Protein AF-A0A699SH62-F1 (afdb_monomer)

Radius of gyration: 22.01 Å; Cα contacts (8 Å, |Δi|>4): 36; chains: 1; bounding box: 72×31×36 Å

Organism: Tanacetum cinerariifolium (NCBI:txid118510)

Sequence (86 aa):
EDPYHLLDYDEEEDPEMDTEERIMPPKPMSEARMREIIRDHECKEKDRVKFAMATLRGRALTWSNRRTKSTGIEAANNTPWSEVKK

Structure (mmCIF, N/CA/C/O backbone):
data_AF-A0A699SH62-F1
#
_entry.id   AF-A0A699SH62-F1
#
loop_
_atom_site.group_PDB
_atom_site.id
_atom_site.type_symbol
_atom_site.label_atom_id
_atom_site.label_alt_id
_atom_site.label_comp_id
_atom_site.label_asym_id
_atom_site.label_entity_id
_atom_site.label_seq_id
_atom_site.pdbx_PDB_ins_code
_atom_site.Cartn_x
_atom_site.Cartn_y
_atom_site.Cartn_z
_atom_site.occupancy
_atom_site.B_iso_or_equiv
_atom_site.auth_seq_id
_atom_site.auth_comp_id
_atom_site.auth_asym_id
_atom_site.auth_atom_id
_atom_site.pdbx_PDB_model_num
ATOM 1 N N . GLU A 1 1 ? 60.864 -6.625 -14.341 1.00 54.19 1 GLU A N 1
ATOM 2 C CA . GLU A 1 1 ? 59.851 -6.030 -13.455 1.00 54.19 1 GLU A CA 1
ATOM 3 C C . GLU A 1 1 ? 59.440 -4.695 -14.039 1.00 54.19 1 GLU A C 1
ATOM 5 O O . GLU A 1 1 ? 60.143 -3.708 -13.887 1.00 54.19 1 GLU A O 1
ATOM 10 N N . ASP A 1 2 ? 58.343 -4.721 -14.782 1.00 45.22 2 ASP A N 1
ATOM 11 C CA . ASP A 1 2 ? 57.445 -3.590 -14.978 1.00 45.22 2 ASP A CA 1
ATOM 12 C C . ASP A 1 2 ? 56.056 -4.181 -14.665 1.00 45.22 2 ASP A C 1
ATOM 14 O O . ASP A 1 2 ? 55.657 -5.131 -15.347 1.00 45.22 2 ASP A O 1
ATOM 18 N N . PRO A 1 3 ? 55.389 -3.797 -13.560 1.00 54.44 3 PRO A N 1
ATOM 19 C CA . PRO A 1 3 ? 54.224 -4.520 -13.059 1.00 54.44 3 PRO A CA 1
ATOM 20 C C . PRO A 1 3 ? 52.910 -4.094 -13.722 1.00 54.44 3 PRO A C 1
ATOM 22 O O . PRO A 1 3 ? 51.860 -4.613 -13.353 1.00 54.44 3 PRO A O 1
ATOM 25 N N . TYR A 1 4 ? 52.950 -3.184 -14.697 1.00 57.12 4 TYR A N 1
ATOM 26 C CA . TYR A 1 4 ? 51.767 -2.702 -15.405 1.00 57.12 4 TYR A CA 1
ATOM 27 C C . TYR A 1 4 ? 51.847 -3.062 -16.885 1.00 57.12 4 TYR A C 1
ATOM 29 O O . TYR A 1 4 ? 51.703 -2.213 -17.763 1.00 57.12 4 TYR A O 1
ATOM 37 N N . HIS A 1 5 ? 52.038 -4.350 -17.175 1.00 57.84 5 HIS A N 1
ATOM 38 C CA . HIS A 1 5 ? 51.527 -4.871 -18.433 1.00 57.84 5 HIS A CA 1
ATOM 39 C C . HIS A 1 5 ? 50.009 -4.731 -18.379 1.00 57.84 5 HIS A C 1
ATOM 41 O O . HIS A 1 5 ? 49.322 -5.510 -17.720 1.00 57.84 5 HIS A O 1
ATOM 47 N N . LEU A 1 6 ? 49.541 -3.658 -19.017 1.00 63.22 6 LEU A N 1
ATOM 48 C CA . LEU A 1 6 ? 48.187 -3.458 -19.492 1.00 63.22 6 LEU A CA 1
ATOM 49 C C . LEU A 1 6 ? 47.777 -4.766 -20.169 1.00 63.22 6 LEU A C 1
ATOM 51 O O . LEU A 1 6 ? 48.167 -5.030 -21.302 1.00 63.22 6 LEU A O 1
ATOM 55 N N . LEU A 1 7 ? 47.105 -5.639 -19.418 1.00 52.97 7 LEU A N 1
ATOM 56 C CA . LEU A 1 7 ? 46.344 -6.701 -20.035 1.00 52.97 7 LEU A CA 1
ATOM 57 C C . LEU A 1 7 ? 45.339 -5.956 -20.889 1.00 52.97 7 LEU A C 1
ATOM 59 O O . LEU A 1 7 ? 44.602 -5.114 -20.367 1.00 52.97 7 LEU A O 1
ATOM 63 N N . ASP A 1 8 ? 45.403 -6.214 -22.186 1.00 51.75 8 ASP A N 1
ATOM 64 C CA . ASP A 1 8 ? 44.346 -5.903 -23.121 1.00 51.75 8 ASP A CA 1
ATOM 65 C C . ASP A 1 8 ? 43.099 -6.584 -22.550 1.00 51.75 8 ASP A C 1
ATOM 67 O O . ASP A 1 8 ? 42.847 -7.766 -22.783 1.00 51.75 8 ASP A O 1
ATOM 71 N N . TYR A 1 9 ? 42.387 -5.876 -21.671 1.00 49.72 9 TYR A N 1
ATOM 72 C CA . TYR A 1 9 ? 41.002 -6.178 -21.399 1.00 49.72 9 TYR A CA 1
ATOM 73 C C . TYR A 1 9 ? 40.362 -5.945 -22.752 1.00 49.72 9 TYR A C 1
ATOM 75 O O . TYR A 1 9 ? 40.089 -4.807 -23.136 1.00 49.72 9 TYR A O 1
ATOM 83 N N . ASP A 1 10 ? 40.226 -7.034 -23.506 1.00 54.81 10 ASP A N 1
ATOM 84 C CA . ASP A 1 10 ? 39.150 -7.129 -24.462 1.00 54.81 10 ASP A CA 1
ATOM 85 C C . ASP A 1 10 ? 37.931 -6.635 -23.692 1.00 54.81 10 ASP A C 1
ATOM 87 O O . ASP A 1 10 ? 37.679 -7.063 -22.558 1.00 54.81 10 ASP A O 1
ATOM 91 N N . GLU A 1 11 ? 37.252 -5.654 -24.260 1.00 54.16 11 GLU A N 1
ATOM 92 C CA . GLU A 1 11 ? 35.968 -5.158 -23.794 1.00 54.16 11 GLU A CA 1
ATOM 93 C C . GLU A 1 11 ? 34.929 -6.266 -24.046 1.00 54.16 11 GLU A C 1
ATOM 95 O O . GLU A 1 11 ? 33.905 -6.069 -24.686 1.00 54.16 11 GLU A O 1
ATOM 100 N N . GLU A 1 12 ? 35.215 -7.483 -23.575 1.00 58.91 12 GLU A N 1
ATOM 101 C CA . GLU A 1 12 ? 34.236 -8.489 -23.228 1.00 58.91 12 GLU A CA 1
ATOM 102 C C . GLU A 1 12 ? 33.506 -7.898 -22.026 1.00 58.91 12 GLU A C 1
ATOM 104 O O . GLU A 1 12 ? 33.846 -8.150 -20.868 1.00 58.91 12 GLU A O 1
ATOM 109 N N . GLU A 1 13 ? 32.593 -6.978 -22.363 1.00 56.75 13 GLU A N 1
ATOM 110 C CA . GLU A 1 13 ? 31.352 -6.673 -21.669 1.00 56.75 13 GLU A CA 1
ATOM 111 C C . GLU A 1 13 ? 31.154 -7.685 -20.546 1.00 56.75 13 GLU A C 1
ATOM 113 O O . GLU A 1 13 ? 30.892 -8.860 -20.822 1.00 56.75 13 GLU A O 1
ATOM 118 N N . ASP A 1 14 ? 31.357 -7.235 -19.298 1.00 53.06 14 ASP A N 1
ATOM 119 C CA . ASP A 1 14 ? 30.930 -7.958 -18.098 1.00 53.06 14 ASP A CA 1
ATOM 120 C C . ASP A 1 14 ? 29.578 -8.567 -18.448 1.00 53.06 14 ASP A C 1
ATOM 122 O O . ASP A 1 14 ? 28.665 -7.778 -18.710 1.00 53.06 14 ASP A O 1
ATOM 126 N N . PRO A 1 15 ? 29.472 -9.902 -18.627 1.00 54.28 15 PRO A N 1
ATOM 127 C CA . PRO A 1 15 ? 28.302 -10.482 -19.252 1.00 54.28 15 PRO A CA 1
ATOM 128 C C . PRO A 1 15 ? 27.162 -10.045 -18.375 1.00 54.28 15 PRO A C 1
ATOM 130 O O . PRO A 1 15 ? 27.150 -10.508 -17.235 1.00 54.28 15 PRO A O 1
ATOM 133 N N . GLU A 1 16 ? 26.325 -9.109 -18.863 1.00 53.91 16 GLU A N 1
ATOM 134 C CA . GLU A 1 16 ? 25.333 -8.408 -18.053 1.00 53.91 16 GLU A CA 1
ATOM 135 C C . GLU A 1 16 ? 24.670 -9.486 -17.223 1.00 53.91 16 GLU A C 1
ATOM 137 O O . GLU A 1 16 ? 23.922 -10.320 -17.744 1.00 53.91 16 GLU A O 1
ATOM 142 N N . MET A 1 17 ? 25.075 -9.582 -15.954 1.00 50.56 17 MET A N 1
ATOM 143 C CA . MET A 1 17 ? 24.556 -10.618 -15.094 1.00 50.56 17 MET A CA 1
ATOM 144 C C . MET A 1 17 ? 23.161 -10.112 -14.863 1.00 50.56 17 MET A C 1
ATOM 146 O O . MET A 1 17 ? 22.966 -9.205 -14.053 1.00 50.56 17 MET A O 1
ATOM 150 N N . ASP A 1 18 ? 22.239 -10.632 -15.667 1.00 50.34 18 ASP A N 1
ATOM 151 C CA . ASP A 1 18 ? 20.842 -10.278 -15.692 1.00 50.34 18 ASP A CA 1
ATOM 152 C C . ASP A 1 18 ? 20.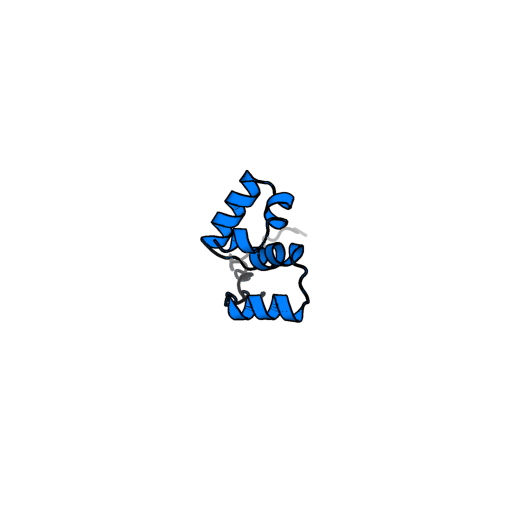286 -10.634 -14.315 1.00 50.34 18 ASP A C 1
ATOM 154 O O . ASP A 1 18 ? 19.811 -11.734 -14.012 1.00 50.34 18 ASP A O 1
ATOM 158 N N . THR A 1 19 ? 20.470 -9.693 -13.395 1.00 53.72 19 THR A N 1
ATOM 159 C CA . THR A 1 19 ? 19.994 -9.780 -12.022 1.00 53.72 19 THR A CA 1
ATOM 160 C C . THR A 1 19 ? 18.468 -9.804 -12.004 1.00 53.72 19 THR A C 1
ATOM 162 O O . THR A 1 19 ? 17.884 -10.104 -10.960 1.00 53.72 19 THR A O 1
ATOM 165 N N . GLU A 1 20 ? 17.825 -9.572 -13.155 1.00 52.00 20 GLU A N 1
ATOM 166 C CA . GLU A 1 20 ? 16.399 -9.733 -13.368 1.00 52.00 20 GLU A CA 1
ATOM 167 C C . GLU A 1 20 ? 15.965 -11.212 -13.453 1.00 52.00 20 GLU A C 1
ATOM 169 O O . GLU A 1 20 ? 14.809 -11.504 -13.135 1.00 52.00 20 GLU A O 1
ATOM 174 N N . GLU A 1 21 ? 16.861 -12.169 -13.757 1.00 54.41 21 GLU A N 1
ATOM 175 C CA . GLU A 1 21 ? 16.468 -13.578 -13.960 1.00 54.41 21 GLU A CA 1
ATOM 176 C C . GLU A 1 21 ? 16.790 -14.541 -12.800 1.00 54.41 21 GLU A C 1
ATOM 178 O O . GLU A 1 21 ? 16.172 -15.605 -12.684 1.00 54.41 21 GLU A O 1
ATOM 183 N N . ARG A 1 22 ? 17.704 -14.203 -11.876 1.00 50.12 22 ARG A N 1
ATOM 184 C CA . ARG A 1 22 ? 18.072 -15.138 -10.782 1.00 50.12 22 ARG A CA 1
ATOM 185 C C . ARG A 1 22 ? 17.138 -15.089 -9.573 1.00 50.12 22 ARG A C 1
ATOM 187 O O . ARG A 1 22 ? 17.085 -16.036 -8.786 1.00 50.12 22 ARG A O 1
ATOM 194 N N . ILE A 1 23 ? 16.360 -14.021 -9.439 1.00 60.09 23 ILE A N 1
ATOM 195 C CA . ILE A 1 23 ? 15.213 -13.985 -8.537 1.00 60.09 23 ILE A CA 1
ATOM 196 C C . ILE A 1 23 ? 13.996 -14.094 -9.431 1.00 60.09 23 ILE A C 1
ATOM 198 O O . ILE A 1 23 ? 13.488 -13.075 -9.885 1.00 60.09 23 ILE A O 1
ATOM 202 N N . MET A 1 24 ? 13.558 -15.334 -9.686 1.00 43.91 24 MET A N 1
ATOM 203 C CA . MET A 1 24 ? 12.321 -15.648 -10.404 1.00 43.91 24 MET A CA 1
ATOM 204 C C . MET A 1 24 ? 11.292 -14.544 -10.127 1.00 43.91 24 MET A C 1
ATOM 206 O 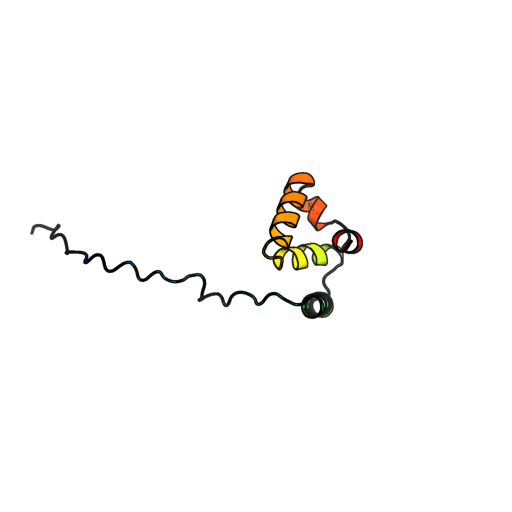O . MET A 1 24 ? 10.851 -14.435 -8.973 1.00 43.91 24 MET A O 1
ATOM 210 N N . PRO A 1 25 ? 10.952 -13.689 -11.115 1.00 52.31 25 PRO A N 1
ATOM 211 C CA . PRO A 1 25 ? 10.144 -12.514 -10.849 1.00 52.31 25 PRO A CA 1
ATOM 212 C C . PRO A 1 25 ? 8.861 -13.020 -10.202 1.00 52.31 25 PRO A C 1
ATOM 214 O O . PRO A 1 25 ? 8.215 -13.906 -10.778 1.00 52.31 25 PRO A O 1
ATOM 217 N N . PRO A 1 26 ? 8.490 -12.558 -8.989 1.00 55.66 26 PRO A N 1
ATOM 218 C CA . PRO A 1 26 ? 7.327 -13.109 -8.318 1.00 55.66 26 PRO A CA 1
ATOM 219 C C . PRO A 1 26 ? 6.132 -12.884 -9.235 1.00 55.66 26 PRO A C 1
ATOM 221 O O . PRO A 1 26 ? 5.755 -11.733 -9.479 1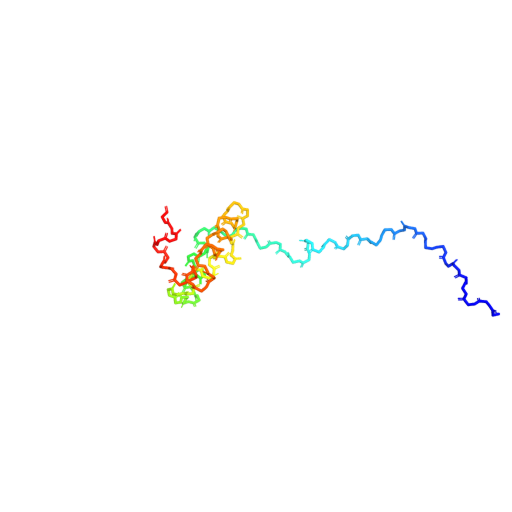.00 55.66 26 PRO A O 1
ATOM 224 N N . LYS A 1 27 ? 5.608 -13.976 -9.812 1.00 56.78 27 LYS A N 1
ATOM 225 C CA . LYS A 1 27 ? 4.478 -13.943 -10.745 1.00 56.78 27 LYS A CA 1
ATOM 226 C C . LYS A 1 27 ? 3.402 -13.048 -10.125 1.00 56.78 27 LYS A C 1
ATOM 228 O O . LYS A 1 27 ? 3.166 -13.191 -8.920 1.00 56.78 27 LYS A O 1
ATOM 233 N N . PRO A 1 28 ? 2.781 -12.122 -10.881 1.00 55.66 28 PRO A N 1
ATOM 234 C CA . PRO A 1 28 ? 1.746 -11.264 -10.322 1.00 55.66 28 PRO A CA 1
ATOM 235 C C . PRO A 1 28 ? 0.686 -12.163 -9.691 1.00 55.66 28 PRO A C 1
ATOM 237 O O . PRO A 1 28 ? 0.062 -12.982 -10.368 1.00 55.66 28 PRO A O 1
ATOM 240 N N . MET A 1 29 ? 0.557 -12.084 -8.368 1.00 66.31 29 MET A N 1
ATOM 241 C CA . MET A 1 29 ? -0.396 -12.923 -7.665 1.00 66.31 29 MET A CA 1
ATOM 242 C C . MET A 1 29 ? -1.798 -12.435 -7.970 1.00 66.31 29 MET A C 1
ATOM 244 O O . MET A 1 29 ? -2.102 -11.250 -7.843 1.00 66.31 29 MET A O 1
ATOM 248 N N . SER A 1 30 ? -2.658 -13.370 -8.361 1.00 72.00 30 SER A N 1
ATOM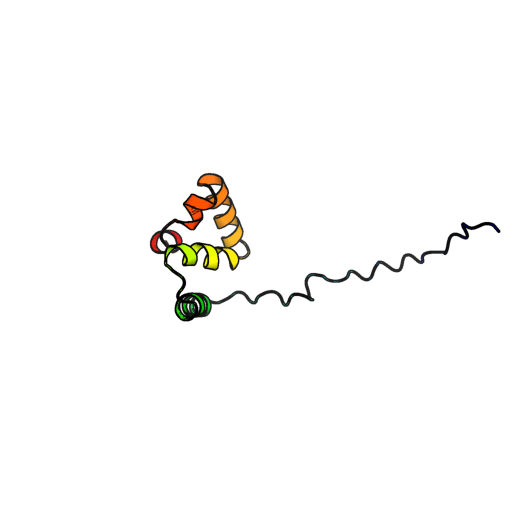 249 C CA . SER A 1 30 ? -4.082 -13.103 -8.492 1.00 72.00 30 SER A CA 1
ATOM 250 C C . SER A 1 30 ? -4.678 -12.714 -7.137 1.00 72.00 30 SER A C 1
ATOM 252 O O . SER A 1 30 ? -4.188 -13.115 -6.078 1.00 72.00 30 SER A O 1
ATOM 254 N N . GLU A 1 31 ? -5.782 -11.967 -7.154 1.00 71.19 31 GLU A N 1
ATOM 255 C CA . GLU A 1 31 ? -6.512 -11.601 -5.934 1.00 71.19 31 GLU A CA 1
ATOM 256 C C . GLU A 1 31 ? -6.887 -12.841 -5.100 1.00 71.19 31 GLU A C 1
ATOM 258 O O . GLU A 1 31 ? -6.813 -12.822 -3.872 1.00 71.19 31 GLU A O 1
ATOM 263 N N . ALA A 1 32 ? -7.229 -13.947 -5.768 1.00 73.62 32 ALA A N 1
ATOM 264 C CA . ALA A 1 32 ? -7.518 -15.224 -5.124 1.00 73.62 32 ALA A CA 1
ATOM 265 C C . ALA A 1 32 ? -6.312 -15.756 -4.330 1.00 73.62 32 ALA A C 1
ATOM 267 O O . ALA A 1 32 ? -6.474 -16.131 -3.170 1.00 73.62 32 ALA A O 1
ATOM 268 N N . ARG A 1 33 ? -5.109 -15.703 -4.918 1.00 73.88 33 ARG A N 1
ATOM 269 C CA . ARG A 1 33 ? -3.850 -16.121 -4.277 1.00 73.88 33 ARG A CA 1
ATOM 270 C C . ARG A 1 33 ? -3.470 -15.207 -3.117 1.00 73.88 33 ARG A C 1
ATOM 272 O O . ARG A 1 33 ? -3.028 -15.682 -2.080 1.00 73.88 33 ARG A O 1
ATOM 279 N N . MET A 1 34 ? -3.701 -13.903 -3.250 1.00 75.19 34 MET A N 1
ATOM 280 C CA . MET A 1 34 ? -3.478 -12.954 -2.158 1.00 75.19 34 MET A CA 1
ATOM 281 C C . MET A 1 34 ? -4.419 -13.228 -0.976 1.00 75.19 34 MET A C 1
ATOM 283 O O . MET A 1 34 ? -3.990 -13.222 0.175 1.00 75.19 34 MET A O 1
ATOM 287 N N . ARG A 1 35 ? -5.699 -13.513 -1.247 1.00 75.38 35 ARG A N 1
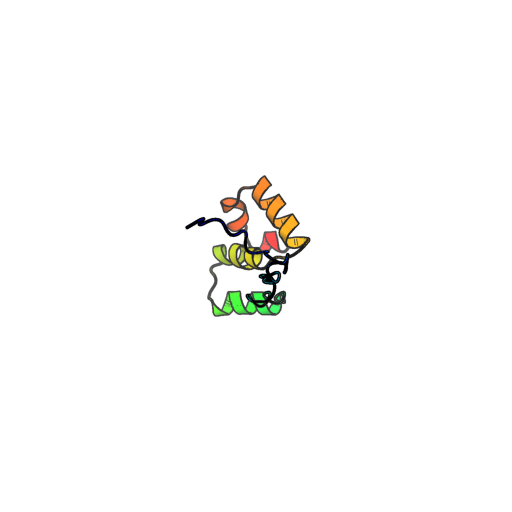ATOM 288 C CA . ARG A 1 35 ? -6.681 -13.880 -0.215 1.00 75.38 35 ARG A CA 1
ATOM 289 C C . ARG A 1 35 ? -6.341 -15.206 0.463 1.00 75.38 35 ARG A C 1
ATOM 291 O O . ARG A 1 35 ? -6.586 -15.330 1.654 1.00 75.38 35 ARG A O 1
ATOM 298 N N . GLU A 1 36 ? -5.815 -16.172 -0.282 1.00 79.31 36 GLU A N 1
ATOM 299 C CA . GLU A 1 36 ? -5.338 -17.456 0.239 1.00 79.31 36 GLU A CA 1
ATOM 300 C C . GLU A 1 36 ? -4.154 -17.261 1.186 1.00 79.31 36 GLU A C 1
ATOM 302 O O . GLU A 1 36 ? -4.275 -17.604 2.351 1.00 79.31 36 GLU A O 1
ATOM 307 N N . ILE A 1 37 ? -3.101 -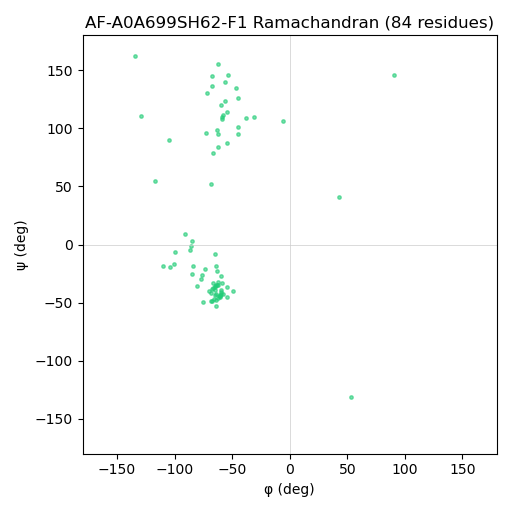16.552 0.769 1.00 73.75 37 ILE A N 1
ATOM 308 C CA . ILE A 1 37 ? -1.935 -16.265 1.624 1.00 73.75 37 ILE A CA 1
ATOM 309 C C . ILE A 1 37 ? -2.322 -15.482 2.883 1.00 73.75 37 ILE A C 1
ATOM 311 O O . ILE A 1 37 ? -1.843 -15.779 3.974 1.00 73.75 37 ILE A O 1
ATOM 315 N N . ILE A 1 38 ? -3.220 -14.500 2.756 1.00 74.75 38 ILE A N 1
ATOM 316 C CA . ILE A 1 38 ? -3.730 -13.740 3.904 1.00 74.75 38 ILE A CA 1
ATOM 317 C C . ILE A 1 38 ? -4.492 -14.641 4.891 1.00 74.75 38 ILE A C 1
ATOM 319 O O . ILE A 1 38 ? -4.457 -14.376 6.094 1.00 74.75 38 ILE A O 1
ATOM 323 N N . ARG A 1 39 ? -5.208 -15.662 4.399 1.00 74.94 39 ARG A N 1
ATOM 324 C CA . ARG A 1 39 ? -5.919 -16.639 5.238 1.00 74.94 39 ARG A CA 1
ATOM 325 C C . ARG A 1 39 ? -4.955 -17.642 5.865 1.00 74.94 39 ARG A C 1
ATOM 327 O O . ARG A 1 39 ? -5.002 -17.807 7.077 1.00 74.94 39 ARG A O 1
ATOM 334 N N . ASP A 1 40 ? -4.079 -18.245 5.069 1.00 74.12 40 ASP A N 1
ATOM 335 C CA . ASP A 1 40 ? -3.168 -19.315 5.492 1.00 74.12 40 ASP A CA 1
ATOM 336 C C . ASP A 1 40 ? -2.115 -18.823 6.488 1.00 74.12 40 ASP A C 1
ATOM 338 O O . ASP A 1 40 ? -1.722 -19.552 7.392 1.00 74.12 40 ASP A O 1
ATOM 342 N N . HIS A 1 41 ? -1.682 -17.567 6.358 1.00 69.75 41 HIS A N 1
ATOM 343 C CA . HIS A 1 41 ? -0.708 -16.956 7.261 1.00 69.75 41 HIS A CA 1
ATOM 344 C C . HIS A 1 41 ? -1.366 -16.233 8.458 1.00 69.75 41 HIS A C 1
ATOM 346 O O . HIS A 1 41 ? -0.695 -15.483 9.171 1.00 69.75 41 HIS A O 1
ATOM 352 N N . GLU A 1 42 ? -2.685 -16.387 8.654 1.00 68.31 42 GLU A N 1
ATOM 353 C CA . GLU A 1 42 ? -3.478 -15.658 9.659 1.00 68.31 42 GLU A CA 1
ATOM 354 C C . GLU A 1 42 ? -3.109 -14.164 9.729 1.00 68.31 42 GLU A C 1
ATOM 356 O O . GLU A 1 42 ? -2.981 -13.574 10.808 1.00 68.31 42 GLU A O 1
ATOM 361 N N . CYS A 1 43 ? -2.883 -13.529 8.568 1.00 69.00 43 CYS A N 1
ATOM 362 C CA . CYS A 1 43 ? -2.458 -12.135 8.531 1.00 69.00 43 CYS A CA 1
ATOM 363 C C . CYS A 1 43 ? -3.510 -11.288 9.248 1.00 69.00 43 CYS A C 1
ATOM 365 O O . CYS A 1 43 ? -4.639 -11.115 8.762 1.00 69.00 43 CYS A O 1
ATOM 367 N N . LYS A 1 44 ? -3.114 -10.743 10.406 1.00 76.00 44 LYS A N 1
ATOM 368 C CA . LYS A 1 44 ? -3.925 -9.813 11.189 1.00 76.00 44 LYS A CA 1
ATOM 36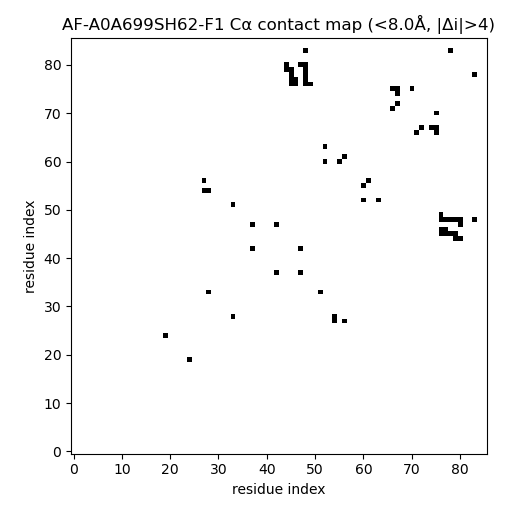9 C C . LYS A 1 44 ? -4.349 -8.674 10.273 1.00 76.00 44 LYS A C 1
ATOM 371 O O . LYS A 1 44 ? -3.601 -8.279 9.385 1.00 76.00 44 LYS A O 1
ATOM 376 N N . GLU A 1 45 ? -5.544 -8.134 10.484 1.00 72.69 45 GLU A N 1
ATOM 377 C CA . GLU A 1 45 ? -6.132 -7.116 9.602 1.00 72.69 45 GLU A CA 1
ATOM 378 C C . GLU A 1 45 ? -5.166 -5.957 9.290 1.00 72.69 45 GLU A C 1
ATOM 380 O O . GLU A 1 45 ? -5.026 -5.559 8.136 1.00 72.69 45 GLU A O 1
ATOM 385 N N . LYS A 1 46 ? -4.407 -5.522 10.303 1.00 73.06 46 LYS A N 1
ATOM 386 C CA . LYS A 1 46 ? -3.354 -4.496 10.223 1.00 73.06 46 LYS A CA 1
ATOM 387 C C . LYS A 1 46 ? -2.154 -4.840 9.324 1.00 73.06 46 LYS A C 1
ATOM 389 O O . LYS A 1 46 ? -1.445 -3.947 8.876 1.00 73.06 46 LYS A O 1
ATOM 394 N N . ASP A 1 47 ? -1.907 -6.121 9.073 1.00 81.56 47 ASP A N 1
ATOM 395 C CA . ASP A 1 47 ? -0.765 -6.607 8.295 1.00 81.56 47 ASP A CA 1
ATOM 396 C C . ASP A 1 47 ? -1.166 -6.960 6.853 1.00 81.56 47 ASP A C 1
ATOM 398 O O . ASP A 1 47 ? -0.314 -6.998 5.967 1.00 81.56 47 ASP A O 1
ATOM 402 N N . ARG A 1 48 ? -2.471 -7.120 6.577 1.00 81.50 48 ARG A N 1
ATOM 403 C CA . ARG A 1 48 ? -3.004 -7.418 5.233 1.00 81.50 48 ARG A CA 1
ATOM 404 C C . ARG A 1 48 ? -2.619 -6.368 4.203 1.00 81.50 48 ARG A C 1
ATOM 406 O O . ARG A 1 48 ? -2.248 -6.712 3.086 1.00 81.50 48 ARG A O 1
ATOM 413 N N . VAL A 1 49 ? -2.697 -5.094 4.583 1.00 83.31 49 VAL A N 1
ATOM 414 C CA . VAL A 1 49 ? -2.369 -3.973 3.696 1.00 83.31 49 VAL A CA 1
ATOM 415 C C . VAL A 1 49 ? -0.878 -3.987 3.392 1.00 83.31 49 VAL A C 1
ATOM 417 O O . VAL A 1 49 ? -0.517 -3.977 2.225 1.00 83.31 49 VAL A O 1
ATOM 420 N N . LYS A 1 50 ? -0.011 -4.119 4.404 1.00 85.12 50 LYS A N 1
ATOM 421 C CA . LYS A 1 50 ? 1.447 -4.221 4.207 1.00 85.12 50 LYS A CA 1
ATOM 422 C C . LYS A 1 50 ? 1.810 -5.351 3.245 1.00 85.12 50 LYS A C 1
ATOM 424 O O . LYS A 1 50 ? 2.595 -5.144 2.323 1.00 85.12 50 LYS A O 1
ATOM 429 N N . PHE A 1 51 ? 1.193 -6.518 3.430 1.00 81.44 51 PHE A N 1
ATOM 430 C CA . PHE A 1 51 ? 1.428 -7.686 2.587 1.00 81.44 51 PHE A CA 1
ATOM 431 C C . PHE A 1 51 ? 0.948 -7.460 1.151 1.00 81.44 51 PHE A C 1
ATOM 433 O O . PHE A 1 51 ? 1.691 -7.695 0.204 1.00 81.44 51 PHE A O 1
ATOM 440 N N . ALA A 1 52 ? -0.267 -6.936 0.973 1.00 83.12 52 ALA A N 1
ATOM 441 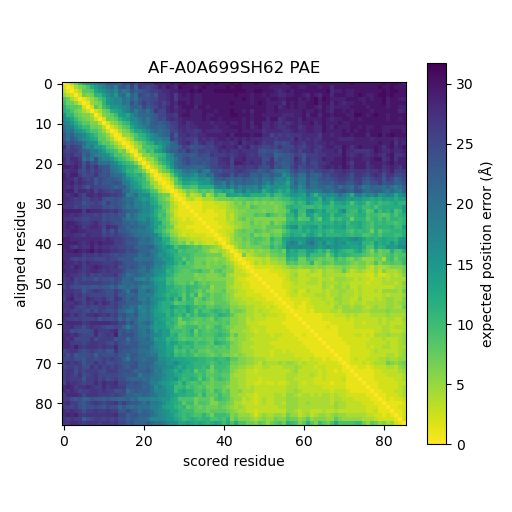C CA . ALA A 1 52 ? -0.800 -6.607 -0.343 1.00 83.12 52 ALA A CA 1
ATOM 442 C C . ALA A 1 52 ? 0.054 -5.550 -1.061 1.00 83.12 52 ALA A C 1
ATOM 444 O O . ALA A 1 52 ? 0.385 -5.720 -2.233 1.00 83.12 52 ALA A O 1
ATOM 445 N N . MET A 1 53 ? 0.471 -4.496 -0.353 1.00 84.38 53 MET A N 1
ATOM 446 C CA . MET A 1 53 ? 1.309 -3.421 -0.893 1.00 84.38 53 MET A CA 1
ATOM 447 C C . MET A 1 53 ? 2.655 -3.945 -1.406 1.00 84.38 53 MET A C 1
ATOM 449 O O . MET A 1 53 ? 3.092 -3.525 -2.475 1.00 84.38 53 MET A O 1
ATOM 453 N N . ALA A 1 54 ? 3.265 -4.908 -0.705 1.00 83.19 54 ALA A N 1
ATOM 454 C CA . ALA A 1 54 ? 4.524 -5.538 -1.114 1.00 83.19 54 ALA A CA 1
ATOM 455 C C . ALA A 1 54 ? 4.417 -6.329 -2.432 1.00 83.19 54 ALA A C 1
ATOM 457 O O . ALA A 1 54 ? 5.426 -6.612 -3.071 1.00 83.19 54 ALA A O 1
ATOM 458 N N . THR A 1 55 ? 3.199 -6.678 -2.853 1.00 83.00 55 THR A N 1
ATOM 459 C CA . THR A 1 55 ? 2.946 -7.439 -4.087 1.00 83.00 55 THR A CA 1
ATOM 460 C C . THR A 1 55 ? 2.521 -6.564 -5.269 1.00 83.00 55 THR A C 1
ATOM 462 O O . THR A 1 55 ? 2.380 -7.070 -6.385 1.00 83.00 55 THR A O 1
ATOM 465 N N . LEU A 1 56 ? 2.298 -5.261 -5.050 1.00 84.88 56 LEU A N 1
ATOM 466 C CA . LEU A 1 56 ? 1.848 -4.354 -6.104 1.00 84.88 56 LEU A CA 1
ATOM 467 C C . LEU A 1 56 ? 2.924 -4.161 -7.173 1.00 84.88 56 LEU A C 1
ATOM 469 O O . LEU A 1 56 ? 4.115 -4.070 -6.890 1.00 84.88 56 LEU A O 1
ATOM 473 N N . ARG A 1 57 ? 2.479 -4.018 -8.423 1.00 82.69 57 ARG A N 1
ATOM 474 C CA . ARG A 1 57 ? 3.331 -3.717 -9.580 1.00 82.69 57 ARG A CA 1
ATOM 475 C C . ARG A 1 57 ? 2.713 -2.612 -10.436 1.00 82.69 57 ARG A C 1
ATOM 477 O O . ARG A 1 57 ? 1.518 -2.318 -10.336 1.00 82.69 57 ARG A O 1
ATOM 484 N N . GLY A 1 58 ? 3.535 -1.998 -11.287 1.00 88.81 58 GLY A N 1
ATOM 485 C CA . GLY A 1 58 ? 3.103 -1.010 -12.278 1.00 88.81 58 GLY A CA 1
ATOM 486 C C . GLY A 1 58 ? 2.281 0.135 -11.676 1.00 88.81 58 GLY A C 1
ATOM 487 O O . GLY A 1 58 ? 2.645 0.711 -10.652 1.00 88.81 58 GLY A O 1
ATOM 488 N N . ARG A 1 59 ? 1.136 0.446 -12.297 1.00 87.00 59 ARG A N 1
ATOM 489 C CA . ARG A 1 59 ? 0.270 1.576 -11.906 1.00 87.00 59 ARG A CA 1
ATOM 490 C C . ARG A 1 59 ? -0.228 1.492 -10.460 1.00 87.00 59 ARG A C 1
ATOM 492 O O . ARG A 1 59 ? -0.369 2.528 -9.813 1.00 87.00 59 ARG A O 1
ATOM 499 N N . ALA A 1 60 ? -0.455 0.284 -9.942 1.00 83.75 60 ALA A N 1
ATOM 500 C CA . ALA A 1 60 ? -0.910 0.092 -8.568 1.00 83.75 60 ALA A CA 1
ATOM 501 C C . ALA A 1 60 ? 0.197 0.434 -7.555 1.00 83.75 60 ALA A C 1
ATOM 503 O O . ALA A 1 60 ? -0.061 1.102 -6.554 1.00 83.75 60 ALA A O 1
ATOM 504 N N . LEU A 1 61 ? 1.446 0.062 -7.858 1.00 86.56 61 LEU A N 1
ATOM 505 C CA . LEU A 1 61 ? 2.606 0.440 -7.049 1.00 86.56 61 LEU A CA 1
ATOM 506 C C . LEU A 1 61 ? 2.830 1.959 -7.076 1.00 86.56 61 LEU A C 1
ATOM 508 O O . LEU A 1 61 ? 3.034 2.573 -6.031 1.00 86.56 61 LEU A O 1
ATOM 512 N N . THR A 1 62 ? 2.718 2.596 -8.247 1.00 90.44 62 THR A N 1
ATOM 513 C CA . THR A 1 62 ? 2.818 4.061 -8.372 1.00 90.44 62 THR A CA 1
ATOM 514 C C . THR A 1 62 ? 1.752 4.780 -7.542 1.00 90.44 62 THR A C 1
ATOM 516 O O . THR A 1 62 ? 2.056 5.768 -6.870 1.00 90.44 62 THR A O 1
ATOM 519 N N . TRP A 1 63 ? 0.511 4.284 -7.556 1.00 88.38 63 TRP A N 1
ATOM 520 C CA . TRP A 1 63 ? -0.565 4.819 -6.724 1.00 88.38 63 TRP A CA 1
ATOM 521 C C . TRP A 1 63 ? -0.262 4.663 -5.229 1.00 88.38 63 TRP A C 1
ATOM 523 O O . TRP A 1 63 ? -0.368 5.641 -4.487 1.00 88.38 63 TRP A O 1
ATOM 533 N N . SER A 1 64 ? 0.191 3.481 -4.796 1.00 86.62 64 SER A N 1
ATOM 534 C CA . SER A 1 64 ? 0.558 3.236 -3.396 1.00 86.62 64 SER A CA 1
ATOM 535 C C . SER A 1 64 ? 1.687 4.159 -2.935 1.00 86.62 64 SER A C 1
ATOM 537 O O . SER A 1 64 ? 1.568 4.816 -1.903 1.00 86.62 64 SER A O 1
ATOM 539 N N . ASN A 1 65 ? 2.723 4.336 -3.756 1.00 88.94 65 ASN A N 1
ATOM 540 C CA . ASN A 1 65 ? 3.830 5.247 -3.463 1.00 88.94 65 ASN A CA 1
ATOM 541 C C . ASN A 1 65 ? 3.386 6.713 -3.362 1.00 88.94 65 ASN A C 1
ATOM 543 O O . ASN A 1 65 ? 3.924 7.477 -2.564 1.00 88.94 65 ASN A O 1
ATOM 547 N N . ARG A 1 66 ? 2.398 7.138 -4.156 1.00 89.44 66 ARG A N 1
ATOM 548 C CA . ARG A 1 66 ? 1.809 8.478 -4.024 1.00 89.44 66 ARG A CA 1
ATOM 549 C C . ARG A 1 66 ? 1.025 8.610 -2.716 1.00 89.44 66 ARG A C 1
ATOM 551 O O . ARG A 1 66 ? 1.136 9.629 -2.040 1.00 89.44 66 ARG A O 1
ATOM 558 N N . ARG A 1 67 ? 0.264 7.580 -2.346 1.00 87.81 67 ARG A N 1
ATOM 559 C CA . ARG A 1 67 ? -0.513 7.541 -1.103 1.00 87.81 67 ARG A CA 1
ATOM 560 C C . ARG A 1 67 ? 0.387 7.574 0.134 1.00 87.81 67 ARG A C 1
ATOM 562 O O . ARG A 1 67 ? 0.156 8.388 1.021 1.00 87.81 67 ARG A O 1
ATOM 569 N N . THR A 1 68 ? 1.440 6.758 0.183 1.00 88.94 68 THR A N 1
ATOM 570 C CA . THR A 1 68 ? 2.391 6.744 1.309 1.00 88.94 68 THR A CA 1
ATOM 571 C C . THR A 1 68 ? 3.148 8.062 1.439 1.00 88.94 68 THR A C 1
ATOM 573 O O . THR A 1 68 ? 3.377 8.507 2.558 1.00 88.94 68 THR A O 1
ATOM 576 N N . LYS A 1 69 ? 3.465 8.739 0.327 1.00 89.38 69 LYS A N 1
ATOM 577 C CA . LYS A 1 69 ? 4.029 10.099 0.350 1.00 89.38 69 LYS A CA 1
ATOM 578 C C . LYS A 1 69 ? 3.061 11.143 0.911 1.00 89.38 69 LYS A C 1
ATOM 580 O O . LYS A 1 69 ? 3.505 12.066 1.580 1.00 89.38 69 LYS A O 1
ATOM 585 N N . SER A 1 70 ? 1.760 11.012 0.648 1.00 89.50 70 SER A N 1
ATOM 586 C CA . SER A 1 70 ? 0.750 11.972 1.115 1.00 89.50 70 SER A CA 1
ATOM 587 C C . SER A 1 70 ? 0.331 11.761 2.571 1.00 89.50 70 SER A C 1
ATOM 589 O O . SER A 1 70 ? 0.005 12.729 3.248 1.00 89.50 70 SER A O 1
ATOM 591 N N . THR A 1 71 ? 0.264 10.511 3.031 1.00 90.38 71 THR A N 1
ATOM 592 C CA . THR A 1 71 ? -0.309 10.152 4.342 1.00 90.38 71 THR A CA 1
ATOM 593 C C . THR A 1 71 ? 0.756 9.687 5.343 1.00 90.38 71 THR A C 1
ATOM 595 O O . THR A 1 71 ? 0.513 9.684 6.544 1.00 90.38 71 THR A O 1
ATOM 598 N N . GLY A 1 72 ? 1.944 9.305 4.871 1.00 90.88 72 GLY A N 1
ATOM 599 C CA . GLY A 1 72 ? 2.970 8.626 5.660 1.00 90.88 72 GLY A CA 1
ATOM 600 C C . GLY A 1 72 ? 2.827 7.102 5.602 1.00 90.88 72 GLY A C 1
ATOM 601 O O . GLY A 1 72 ? 1.724 6.560 5.518 1.00 90.88 72 GLY A O 1
ATOM 602 N N . ILE A 1 73 ? 3.962 6.396 5.643 1.00 86.81 73 ILE A N 1
ATOM 603 C CA . ILE A 1 73 ? 4.033 4.931 5.489 1.00 86.81 73 ILE A CA 1
ATOM 604 C C . ILE A 1 73 ? 3.226 4.214 6.579 1.00 86.81 73 ILE A C 1
ATOM 606 O O . ILE A 1 73 ? 2.496 3.269 6.288 1.00 86.81 73 ILE A O 1
ATOM 610 N N . GLU A 1 74 ? 3.329 4.663 7.829 1.00 87.62 74 GLU A N 1
ATOM 611 C CA . GLU A 1 74 ? 2.658 4.017 8.957 1.00 87.62 74 GLU A CA 1
ATOM 612 C C . GLU A 1 74 ? 1.133 4.176 8.887 1.00 87.62 74 GLU A C 1
ATOM 614 O O . GLU A 1 74 ? 0.401 3.191 8.966 1.00 87.62 74 GLU A O 1
ATOM 619 N N . ALA A 1 75 ? 0.641 5.392 8.653 1.00 87.56 75 ALA A N 1
ATOM 620 C CA . ALA A 1 75 ? -0.789 5.660 8.533 1.00 87.56 75 ALA A CA 1
ATOM 621 C C . ALA A 1 75 ? -1.410 4.996 7.287 1.00 87.56 75 ALA A C 1
ATOM 623 O O . ALA A 1 75 ? -2.510 4.445 7.358 1.00 87.56 75 ALA A O 1
ATOM 624 N N . ALA A 1 76 ? -0.687 4.964 6.161 1.00 86.31 76 ALA A N 1
ATOM 625 C CA . ALA A 1 76 ? -1.132 4.272 4.951 1.00 86.31 76 ALA A CA 1
ATOM 626 C C . ALA A 1 76 ? -1.228 2.748 5.147 1.00 86.31 76 ALA A C 1
ATOM 628 O O . ALA A 1 76 ? -2.179 2.125 4.678 1.00 86.31 76 ALA A O 1
ATOM 629 N N . ASN A 1 77 ? -0.279 2.147 5.869 1.00 85.56 77 ASN A N 1
ATOM 630 C CA . ASN A 1 77 ? -0.272 0.710 6.144 1.00 85.56 77 ASN A CA 1
ATOM 631 C C . ASN A 1 77 ? -1.286 0.283 7.213 1.00 85.56 77 ASN A C 1
ATOM 633 O O . ASN A 1 77 ? -1.726 -0.861 7.197 1.00 85.56 77 ASN A O 1
ATOM 637 N N . ASN A 1 78 ? -1.660 1.183 8.124 1.00 85.62 78 ASN A N 1
ATOM 638 C CA . ASN A 1 78 ? -2.703 0.938 9.120 1.00 85.62 78 ASN A CA 1
ATOM 639 C C . ASN A 1 78 ? -4.120 1.238 8.599 1.00 85.62 78 ASN A C 1
ATOM 641 O O . ASN A 1 78 ? -5.087 1.053 9.337 1.00 85.62 78 ASN A O 1
ATOM 645 N N . THR A 1 79 ? -4.276 1.703 7.352 1.00 86.12 79 THR A N 1
ATOM 646 C CA . THR A 1 79 ? -5.612 1.980 6.812 1.00 86.12 79 THR A CA 1
ATOM 647 C C . THR A 1 79 ? -6.398 0.671 6.632 1.00 86.12 79 THR A C 1
ATOM 649 O O . THR A 1 79 ? -5.834 -0.285 6.100 1.00 86.12 79 THR A O 1
ATOM 652 N N . PRO A 1 80 ? -7.690 0.593 7.008 1.00 84.38 80 PRO A N 1
ATOM 653 C CA . PRO A 1 80 ? -8.471 -0.630 6.859 1.00 84.38 80 PRO A CA 1
ATOM 654 C C . PRO A 1 80 ? -8.496 -1.141 5.416 1.00 84.38 80 PRO A C 1
ATOM 656 O O . PRO A 1 80 ? -8.667 -0.377 4.463 1.00 84.38 80 PRO A O 1
ATOM 659 N N . TRP A 1 81 ? -8.405 -2.460 5.241 1.00 80.75 81 TRP A N 1
ATOM 660 C CA . TRP A 1 81 ? -8.408 -3.088 3.914 1.00 80.75 81 TRP A CA 1
ATOM 661 C C . TRP A 1 81 ? -9.684 -2.787 3.106 1.00 80.75 81 TRP A C 1
ATOM 663 O O . TRP A 1 81 ? -9.657 -2.757 1.876 1.00 80.75 81 TRP A O 1
ATOM 673 N N . SER A 1 82 ? -10.807 -2.522 3.780 1.00 81.75 82 SER A N 1
ATOM 674 C CA . SER A 1 82 ? -12.062 -2.076 3.161 1.00 81.75 82 SER A CA 1
ATOM 675 C C . SER A 1 82 ? -11.949 -0.732 2.441 1.00 81.75 82 SER A C 1
ATOM 677 O O . SER A 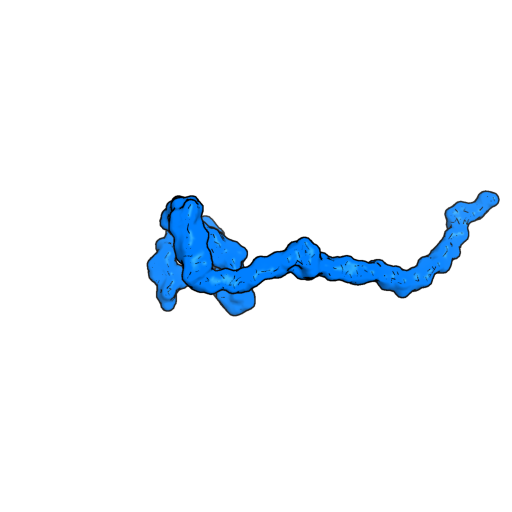1 82 ? -12.632 -0.530 1.443 1.00 81.75 82 SER A O 1
ATOM 679 N N . GLU A 1 83 ? -11.099 0.175 2.919 1.00 83.06 83 GLU A N 1
ATOM 680 C CA . GLU A 1 83 ? -10.874 1.481 2.292 1.00 83.06 83 GLU A CA 1
ATOM 681 C C . GLU A 1 83 ? -9.834 1.421 1.176 1.00 83.06 83 GLU A C 1
ATOM 683 O O . GLU A 1 83 ? -9.851 2.248 0.272 1.00 83.06 83 GLU A O 1
ATOM 688 N N . VAL A 1 84 ? -8.920 0.449 1.224 1.00 78.81 84 VAL A N 1
ATOM 689 C CA . VAL A 1 84 ? -7.901 0.253 0.180 1.00 78.81 84 VAL A CA 1
ATOM 690 C C . VAL A 1 84 ? -8.484 -0.412 -1.070 1.00 78.81 84 VAL A C 1
ATOM 692 O O . VAL A 1 84 ? -7.994 -0.166 -2.164 1.00 78.81 84 VAL A O 1
ATOM 695 N N . LYS A 1 85 ? -9.526 -1.238 -0.916 1.00 72.50 85 LYS A N 1
ATOM 696 C CA . LYS A 1 85 ? -10.197 -1.946 -2.022 1.00 72.50 85 LYS A CA 1
ATOM 697 C C . LYS A 1 85 ? -11.314 -1.160 -2.721 1.00 72.50 85 LYS A C 1
ATOM 699 O O . LYS A 1 85 ? -11.923 -1.712 -3.634 1.00 72.50 85 LYS A O 1
ATOM 704 N N . LYS A 1 86 ? -11.652 0.037 -2.238 1.00 65.12 86 LYS A N 1
ATOM 705 C CA . LYS A 1 86 ? -12.608 0.925 -2.913 1.00 65.12 86 LYS A CA 1
ATOM 706 C C . LYS A 1 86 ? -11.974 1.520 -4.162 1.00 65.12 86 LYS A C 1
ATOM 708 O O . LYS A 1 86 ? -12.708 1.615 -5.165 1.00 65.12 86 LYS A O 1
#

Foldseek 3Di:
DPPDPPDPPPPPPPPPPPPVPPPPPPPQDDPVRLVVCCVVVVPDQLCSQVSVLVRDDDPLVVVLVVVCVVQNPNRSSRPGPVVVVD

Mean predicted aligned error: 15.04 Å

Secondary structure (DSSP, 8-state):
------------------TTTSS-------HHHHHHHHHHTT--HHHHHHHHHHT--HHHHHHHHHHHHHH-HHHHHTS-HHHH--

Nearest PDB structures (foldseek):
  6r22-assembly1_B  TM=5.703E-01  e=3.219E+00  Saccharomyces cerevisiae S288C

pLDDT: mean 72.26, std 14.2, range [43.91, 90.88]

Solvent-accessible surface area (backbone atoms only — not comparable to full-atom values): 5451 Å² total; per-residue (Å²): 141,74,96,74,73,75,71,82,71,67,85,70,63,76,71,75,76,59,71,71,65,79,54,69,68,79,69,82,70,49,72,68,54,52,54,45,52,39,57,78,65,62,47,50,74,65,46,44,40,49,56,53,59,74,65,48,56,71,72,58,33,55,50,48,55,52,46,28,72,75,61,34,62,67,58,51,29,59,45,58,58,78,70,75,73,108